Protein AF-A0A971UE82-F1 (afdb_monomer_lite)

Radius of gyration: 25.62 Å; chains: 1; bounding box: 58×54×60 Å

Sequence (139 aa):
MVPEATVKQVVELLQVGMSQREISALVGVSRSTVQSIACGRHRHVQRPRATPTQALRCRDRPVGRCGNCGHMVRLPCLICHLRRLLKDDLRQKRQRLQSAATDPLQIELRGHDRERYERIHARKVHATMHRCHRRGGDE

pLDDT: mean 78.35, std 16.1, range [38.22, 95.81]

Foldseek 3Di:
DDDLVLLVVLVVCVVVVDDLVVSCVVSVHDSVVSVCSVVLNDPSSDDPPPPVVPVVVQPPADFDQAPPPRDGGRPPPPVVVVVVVVVVVVVVVVVVVVVCVVPVVPDPDDDPRVVVVVVVVVVVVVVVVVVVVVPPPDD

Structure (mmCIF, N/CA/C/O backbone):
data_AF-A0A971UE82-F1
#
_entry.id   AF-A0A971UE82-F1
#
loop_
_atom_site.group_PDB
_atom_site.id
_atom_site.type_symbol
_atom_site.label_atom_id
_atom_site.label_alt_id
_atom_site.label_comp_id
_atom_site.label_asym_id
_atom_site.label_entity_id
_atom_site.label_seq_id
_atom_site.pdbx_PDB_ins_code
_atom_site.Cartn_x
_atom_site.Cartn_y
_atom_site.Cartn_z
_atom_site.occupancy
_atom_site.B_iso_or_equiv
_atom_site.auth_seq_id
_atom_site.auth_comp_id
_atom_site.auth_asym_id
_atom_site.auth_atom_id
_atom_site.pdbx_PDB_model_num
ATOM 1 N N . MET A 1 1 ? -0.416 23.121 -10.023 1.00 68.69 1 MET A N 1
ATOM 2 C CA . MET A 1 1 ? 0.863 22.429 -10.300 1.00 68.69 1 MET A CA 1
ATOM 3 C C . MET A 1 1 ? 1.814 22.753 -9.153 1.00 68.69 1 MET A C 1
ATOM 5 O O . MET A 1 1 ? 2.038 23.931 -8.935 1.00 68.69 1 MET A O 1
ATOM 9 N N . VAL A 1 2 ? 2.277 21.771 -8.366 1.00 82.88 2 VAL A N 1
ATOM 10 C CA . VAL A 1 2 ? 3.067 22.044 -7.143 1.00 82.88 2 VAL A CA 1
ATOM 11 C C . VAL A 1 2 ? 4.542 22.299 -7.495 1.00 82.88 2 VAL A C 1
ATOM 13 O O . VAL A 1 2 ? 5.105 21.487 -8.239 1.00 82.88 2 VAL A O 1
ATOM 16 N N 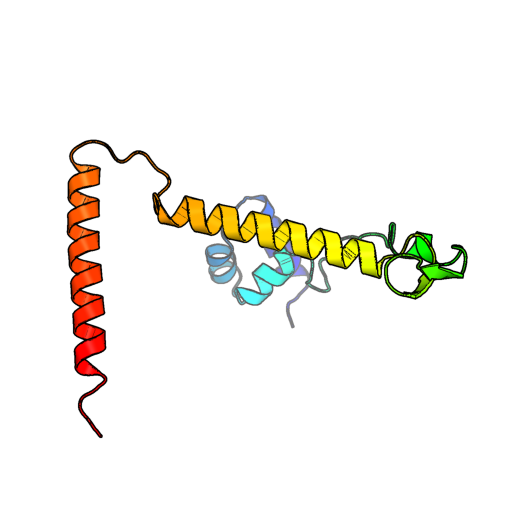. PRO A 1 3 ? 5.159 23.395 -7.007 1.00 89.62 3 PRO A N 1
ATOM 17 C CA . PRO A 1 3 ? 6.569 23.706 -7.243 1.00 89.62 3 PRO A CA 1
ATOM 18 C C . PRO A 1 3 ? 7.516 22.665 -6.642 1.00 89.62 3 PRO A C 1
ATOM 20 O O . PRO A 1 3 ? 7.222 22.053 -5.617 1.00 89.62 3 PRO A O 1
ATOM 23 N N . GLU A 1 4 ? 8.692 22.497 -7.243 1.00 88.25 4 GLU A N 1
ATOM 24 C CA . GLU A 1 4 ? 9.696 21.543 -6.757 1.00 88.25 4 GLU A CA 1
ATOM 25 C C . GLU A 1 4 ? 10.219 21.891 -5.355 1.00 88.25 4 GLU A C 1
ATOM 27 O O . GLU A 1 4 ? 10.410 20.996 -4.535 1.00 88.25 4 GLU A O 1
ATOM 32 N N . ALA A 1 5 ? 10.371 23.183 -5.045 1.00 90.06 5 ALA A N 1
ATOM 33 C CA . ALA A 1 5 ? 10.757 23.649 -3.713 1.00 90.06 5 ALA A CA 1
ATOM 34 C C . ALA A 1 5 ? 9.768 23.173 -2.633 1.00 90.06 5 ALA A C 1
ATOM 36 O O . ALA A 1 5 ? 10.168 22.629 -1.607 1.00 90.06 5 ALA A O 1
ATOM 37 N N . THR A 1 6 ? 8.467 23.271 -2.916 1.00 91.12 6 THR A N 1
ATOM 38 C CA . THR A 1 6 ? 7.399 22.794 -2.029 1.00 91.12 6 THR A CA 1
ATOM 39 C C . THR A 1 6 ? 7.450 21.277 -1.845 1.00 91.12 6 THR A C 1
ATOM 41 O O . THR A 1 6 ? 7.187 20.768 -0.761 1.00 91.12 6 THR A O 1
ATOM 44 N N . VAL A 1 7 ? 7.817 20.527 -2.888 1.00 92.06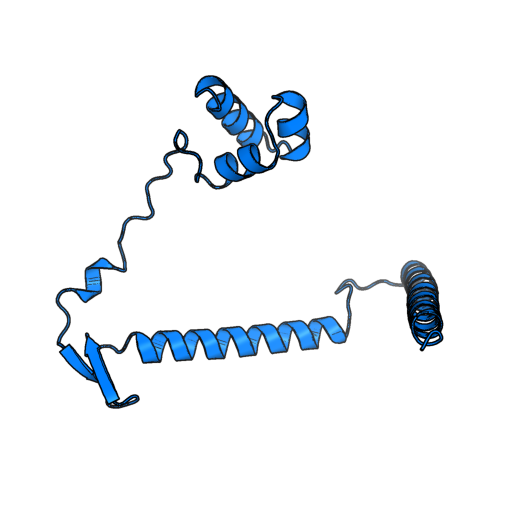 7 VAL A N 1
ATOM 45 C CA . VAL A 1 7 ? 7.984 19.069 -2.791 1.00 92.06 7 VAL A CA 1
ATOM 46 C C . VAL A 1 7 ? 9.144 18.709 -1.865 1.00 92.06 7 VAL A C 1
ATOM 48 O O . VAL A 1 7 ? 8.978 17.818 -1.035 1.00 92.06 7 VAL A O 1
ATOM 51 N N . LYS A 1 8 ? 10.289 19.396 -1.977 1.00 92.69 8 LYS A N 1
ATOM 52 C CA . LYS A 1 8 ? 11.451 19.178 -1.097 1.00 92.69 8 LYS A CA 1
ATOM 53 C C . LYS A 1 8 ? 11.095 19.439 0.365 1.00 92.69 8 LYS A C 1
ATOM 55 O O . LYS A 1 8 ? 11.307 18.565 1.197 1.00 92.69 8 LYS A O 1
ATOM 60 N N . GLN A 1 9 ? 10.422 20.556 0.632 1.00 94.44 9 GLN A N 1
ATOM 61 C CA . GLN A 1 9 ? 9.941 20.901 1.969 1.00 94.44 9 GLN A CA 1
ATOM 62 C C . GLN A 1 9 ? 9.009 19.821 2.550 1.00 94.44 9 GLN A C 1
ATOM 64 O O . GLN A 1 9 ? 9.147 19.427 3.703 1.00 94.44 9 GLN A O 1
ATOM 69 N N . VAL A 1 10 ? 8.080 19.281 1.750 1.00 93.06 10 VAL A N 1
ATOM 70 C CA . VAL A 1 10 ? 7.212 18.171 2.190 1.00 93.06 10 VAL A CA 1
ATOM 71 C C . VAL A 1 10 ? 8.023 16.909 2.503 1.00 93.06 10 VAL A C 1
ATOM 73 O O . VAL A 1 10 ? 7.708 16.215 3.466 1.00 93.06 10 VAL A O 1
ATOM 76 N N . VAL A 1 11 ? 9.053 16.590 1.713 1.00 92.94 11 VAL A N 1
ATOM 77 C CA . VAL A 1 11 ? 9.914 15.419 1.952 1.00 92.94 11 VAL A CA 1
ATOM 78 C C . VAL A 1 11 ? 10.700 15.562 3.256 1.00 92.94 11 VAL A C 1
ATOM 80 O O . VAL A 1 11 ? 10.736 14.609 4.031 1.00 92.94 11 VAL A O 1
ATOM 83 N N . GLU A 1 12 ? 11.270 16.735 3.529 1.00 94.44 12 GLU A N 1
ATOM 84 C CA . GLU A 1 12 ? 11.979 17.026 4.784 1.00 94.44 12 GLU A CA 1
ATOM 85 C C . GLU A 1 12 ? 11.050 16.865 5.996 1.00 94.44 12 GLU A C 1
ATOM 87 O O . GLU A 1 12 ? 11.375 16.157 6.947 1.00 94.44 12 GLU A O 1
ATOM 92 N N . LEU A 1 13 ? 9.836 17.419 5.927 1.00 93.88 13 LEU A N 1
ATOM 93 C CA . LEU A 1 13 ? 8.850 17.297 7.007 1.00 93.88 13 LEU A CA 1
ATOM 94 C C . LEU A 1 13 ? 8.386 15.848 7.234 1.00 93.88 13 LEU A C 1
ATOM 96 O O . LEU A 1 13 ? 8.140 15.446 8.373 1.00 93.88 13 LEU A O 1
ATOM 100 N N . LEU A 1 14 ? 8.292 15.045 6.169 1.00 92.62 14 LEU A N 1
ATOM 101 C CA . LEU A 1 14 ? 8.004 13.612 6.281 1.00 92.62 14 LEU A CA 1
ATOM 102 C C . LEU A 1 14 ? 9.148 12.844 6.959 1.00 92.62 14 LEU A C 1
ATOM 104 O O . LEU A 1 14 ? 8.875 11.906 7.703 1.00 92.62 14 LEU A O 1
ATOM 108 N N . GLN A 1 15 ? 10.409 13.226 6.727 1.00 91.56 15 GLN A N 1
ATOM 109 C CA . GLN A 1 15 ? 11.573 12.598 7.373 1.00 91.56 15 GLN A CA 1
ATOM 110 C C . GLN A 1 15 ? 11.641 12.897 8.873 1.00 91.56 15 GLN A C 1
ATOM 112 O O . GLN A 1 15 ? 12.034 12.029 9.647 1.00 91.56 15 GLN A O 1
ATOM 117 N N . VAL A 1 16 ? 11.194 14.085 9.287 1.00 92.88 16 VAL A N 1
ATOM 118 C CA . VAL A 1 16 ? 11.063 14.475 10.703 1.00 92.88 16 VAL A CA 1
ATOM 119 C C . VAL A 1 16 ? 9.889 13.752 11.395 1.00 92.88 16 VAL A C 1
ATOM 121 O O . VAL A 1 16 ? 9.752 13.806 12.613 1.00 92.88 16 VAL A O 1
ATOM 124 N N . GLY A 1 17 ? 9.056 13.020 10.643 1.00 93.06 17 GLY A N 1
ATOM 125 C CA . GLY A 1 17 ? 7.965 12.205 11.185 1.00 93.06 17 GLY A CA 1
ATOM 126 C C . GLY A 1 17 ? 6.652 12.961 11.399 1.00 93.06 17 GLY A C 1
ATOM 127 O O . GLY A 1 17 ? 5.759 12.456 12.078 1.00 93.06 17 GLY A O 1
ATOM 128 N N . MET A 1 18 ? 6.507 14.154 10.816 1.00 94.00 18 MET A N 1
ATOM 129 C CA . MET A 1 18 ? 5.279 14.941 10.921 1.00 94.00 18 MET A CA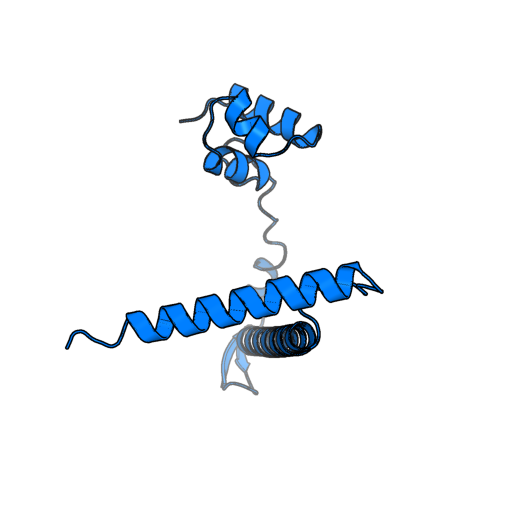 1
ATOM 130 C C . MET A 1 18 ? 4.113 14.253 10.193 1.00 94.00 18 MET A C 1
ATOM 132 O O . MET A 1 18 ? 4.283 13.620 9.143 1.00 94.00 18 MET A O 1
ATOM 136 N N . SER A 1 19 ? 2.895 14.378 10.726 1.00 94.06 19 SER A N 1
ATOM 137 C CA . SER A 1 19 ? 1.731 13.762 10.097 1.00 94.06 19 SER A CA 1
ATOM 138 C C . SER A 1 19 ? 1.352 14.486 8.802 1.00 94.06 19 SER A C 1
ATOM 140 O O . SER A 1 19 ? 1.472 15.701 8.659 1.00 94.06 19 SER A O 1
ATOM 142 N N . GLN A 1 20 ? 0.780 13.755 7.846 1.00 92.88 20 GLN A N 1
ATOM 143 C CA . GLN A 1 20 ? 0.360 14.342 6.566 1.00 92.88 20 GLN A CA 1
ATOM 144 C C . GLN A 1 20 ? -0.694 15.450 6.715 1.00 92.88 20 GLN A C 1
ATOM 146 O O . GLN A 1 20 ? -0.824 16.304 5.836 1.00 92.88 20 GLN A O 1
ATOM 151 N N . ARG A 1 21 ? -1.477 15.426 7.805 1.00 93.81 21 ARG A N 1
ATOM 152 C CA . ARG A 1 21 ? -2.476 16.463 8.099 1.00 93.81 21 ARG A CA 1
ATOM 153 C C . ARG A 1 21 ? -1.804 17.766 8.511 1.00 93.81 21 ARG A C 1
ATOM 155 O O . ARG A 1 21 ? -2.201 18.809 8.004 1.00 93.81 21 ARG A O 1
ATOM 162 N N . GLU A 1 22 ? -0.798 17.683 9.373 1.00 93.62 22 GLU A N 1
ATOM 163 C CA . GLU A 1 22 ? -0.002 18.832 9.811 1.00 93.62 22 GLU A CA 1
ATOM 164 C C . GLU A 1 22 ? 0.783 19.415 8.638 1.00 93.62 22 GLU A C 1
ATOM 166 O O . GLU A 1 22 ? 0.699 20.611 8.388 1.0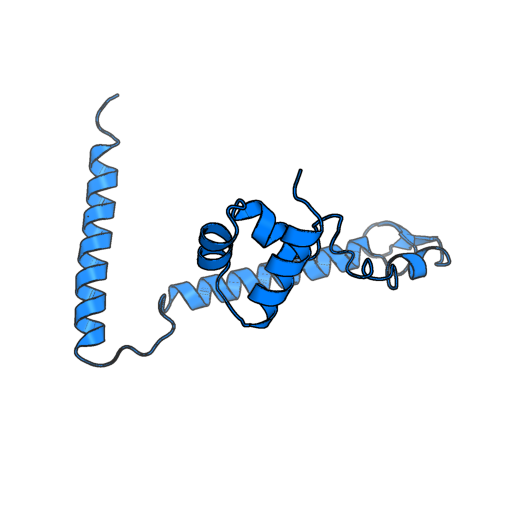0 93.62 22 GLU A O 1
ATOM 171 N N . ILE A 1 23 ? 1.424 18.565 7.830 1.00 95.06 23 ILE A N 1
ATOM 172 C CA . ILE A 1 23 ? 2.168 18.999 6.639 1.00 95.06 23 ILE A CA 1
ATOM 173 C C . ILE A 1 23 ? 1.254 19.722 5.641 1.00 95.06 23 ILE A C 1
ATOM 175 O O . ILE A 1 23 ? 1.622 20.754 5.086 1.00 95.06 23 ILE A O 1
ATOM 179 N N . SER A 1 24 ? 0.045 19.201 5.416 1.00 95.81 24 SER A N 1
ATOM 180 C CA . SER A 1 24 ? -0.939 19.828 4.527 1.00 95.81 24 SER A CA 1
ATOM 181 C C . SER A 1 24 ? -1.359 21.217 5.018 1.00 95.81 24 SER A C 1
ATOM 183 O O . SER A 1 24 ? -1.450 22.135 4.206 1.00 95.81 24 SER A O 1
ATOM 185 N N . ALA A 1 25 ? -1.578 21.376 6.328 1.00 95.56 25 ALA A N 1
ATOM 186 C CA . ALA A 1 25 ? -1.935 22.659 6.930 1.00 95.56 25 ALA A CA 1
ATOM 187 C C . ALA A 1 25 ? -0.764 23.655 6.915 1.00 95.56 25 ALA A C 1
ATOM 189 O O . ALA A 1 25 ? -0.970 24.829 6.630 1.00 95.56 25 ALA A O 1
ATOM 190 N N . LEU A 1 26 ? 0.455 23.176 7.171 1.00 94.00 26 LEU A N 1
ATOM 191 C CA . LEU A 1 26 ? 1.662 23.996 7.259 1.00 94.00 26 LEU A CA 1
ATOM 192 C C . LEU A 1 26 ? 2.134 24.501 5.888 1.00 94.00 26 LEU A C 1
ATOM 194 O O . LEU A 1 26 ? 2.500 25.661 5.743 1.00 94.00 26 LEU A O 1
ATOM 198 N N . VAL A 1 27 ? 2.134 23.626 4.880 1.00 93.06 27 VAL A N 1
ATOM 199 C CA . VAL A 1 27 ? 2.687 23.913 3.543 1.00 93.06 27 VAL A CA 1
ATOM 200 C C . VAL A 1 27 ? 1.612 24.440 2.576 1.00 93.06 27 VAL A C 1
ATOM 202 O O . VAL A 1 27 ? 1.926 24.929 1.494 1.00 93.06 27 VAL A O 1
ATOM 205 N N . GLY A 1 28 ? 0.328 24.347 2.938 1.00 93.06 28 GLY A N 1
ATOM 206 C CA . GLY A 1 28 ? -0.780 24.832 2.104 1.00 93.06 28 GLY A CA 1
ATOM 207 C C . GLY A 1 28 ? -1.059 23.966 0.870 1.00 93.06 28 GLY A C 1
ATOM 208 O O . GLY A 1 28 ? -1.634 24.431 -0.112 1.00 93.06 28 GLY A O 1
ATOM 209 N N . VAL A 1 29 ? -0.655 22.693 0.895 1.00 93.69 29 VAL A N 1
ATOM 210 C CA . VAL A 1 29 ? -0.909 21.723 -0.184 1.00 93.69 29 VAL A CA 1
ATOM 211 C C . VAL A 1 29 ? -1.993 20.730 0.216 1.00 93.69 29 VAL A C 1
ATOM 213 O O . VAL A 1 29 ? -2.150 20.388 1.388 1.00 93.69 29 VAL A O 1
ATOM 216 N N . SER A 1 30 ? -2.742 20.214 -0.762 1.00 94.69 30 SER A N 1
ATOM 217 C CA . SER A 1 30 ? -3.784 19.223 -0.483 1.00 94.69 30 SER A CA 1
ATOM 218 C C . SER A 1 30 ? -3.196 17.945 0.126 1.00 94.69 30 SER A C 1
ATOM 220 O O . SER A 1 30 ? -2.122 17.478 -0.266 1.00 94.69 30 SER A O 1
ATOM 222 N N . ARG A 1 31 ? -3.948 17.302 1.028 1.00 92.06 31 ARG A N 1
ATOM 223 C CA . ARG A 1 31 ? -3.564 16.002 1.614 1.00 92.06 31 ARG A CA 1
ATOM 224 C C . ARG A 1 31 ? -3.298 14.930 0.553 1.00 92.06 31 ARG A C 1
ATOM 226 O O . ARG A 1 31 ? -2.412 14.102 0.729 1.00 92.06 31 ARG A O 1
ATOM 233 N N . SER A 1 32 ? -4.027 14.960 -0.566 1.00 92.88 32 SER A N 1
ATOM 234 C CA . SER A 1 32 ? -3.799 14.051 -1.696 1.00 92.88 32 SER A CA 1
ATOM 235 C C . SER A 1 32 ? -2.430 14.261 -2.352 1.00 92.88 32 SER A C 1
ATOM 237 O O . SER A 1 32 ? -1.780 13.287 -2.733 1.00 92.88 32 SER A O 1
ATOM 239 N N . THR A 1 33 ? -1.953 15.506 -2.426 1.00 92.31 33 THR A N 1
ATOM 240 C CA . THR A 1 33 ? -0.614 15.830 -2.934 1.00 92.31 33 THR A CA 1
ATOM 241 C C . THR A 1 33 ? 0.461 15.335 -1.971 1.00 92.31 33 THR A C 1
ATOM 243 O O . THR A 1 33 ? 1.388 14.653 -2.404 1.00 92.31 33 THR A O 1
ATOM 246 N N . VAL A 1 34 ? 0.302 15.588 -0.666 1.00 93.62 34 VAL A N 1
ATOM 247 C CA . VAL A 1 34 ? 1.218 15.078 0.371 1.00 93.62 34 VAL A CA 1
ATOM 248 C C . VAL A 1 34 ? 1.302 13.552 0.311 1.00 93.62 34 VAL A C 1
ATOM 250 O O . VAL A 1 34 ? 2.397 13.000 0.274 1.00 93.62 34 VAL A O 1
ATOM 253 N N . GLN A 1 35 ? 0.166 12.862 0.185 1.00 92.62 35 GLN A N 1
ATOM 254 C CA . GLN A 1 35 ? 0.127 11.407 0.018 1.00 92.62 35 GLN A CA 1
ATOM 255 C C . GLN A 1 35 ? 0.827 10.949 -1.272 1.00 92.62 35 GLN A C 1
ATOM 257 O O . GLN A 1 35 ? 1.534 9.941 -1.277 1.00 92.62 35 GLN A O 1
ATOM 262 N N . SER A 1 36 ? 0.662 11.670 -2.384 1.00 88.44 36 SER A N 1
ATOM 263 C CA . SER A 1 36 ? 1.366 11.359 -3.635 1.00 88.44 36 SER A CA 1
ATOM 264 C C . SER A 1 36 ? 2.884 11.510 -3.495 1.00 88.44 36 SER A C 1
ATOM 266 O O . SER A 1 36 ? 3.626 10.706 -4.061 1.00 88.44 36 SER A O 1
ATOM 268 N N . ILE A 1 37 ? 3.344 12.518 -2.750 1.00 90.56 37 ILE A N 1
ATOM 269 C CA . ILE A 1 37 ? 4.759 12.763 -2.440 1.00 90.56 37 ILE A CA 1
ATOM 270 C C . ILE A 1 37 ? 5.295 11.662 -1.517 1.00 90.56 37 ILE A C 1
ATOM 272 O O . ILE A 1 37 ? 6.282 11.017 -1.863 1.00 90.56 37 ILE A O 1
ATOM 276 N N . ALA A 1 38 ? 4.589 11.354 -0.426 1.00 89.88 38 ALA A N 1
ATOM 277 C CA . ALA A 1 38 ? 4.956 10.305 0.527 1.00 89.88 38 ALA A CA 1
ATOM 278 C C . ALA A 1 38 ? 5.058 8.915 -0.127 1.00 89.88 38 ALA A C 1
ATOM 280 O O . ALA A 1 38 ? 5.965 8.139 0.166 1.00 89.88 38 ALA A O 1
ATOM 281 N N . CYS A 1 39 ? 4.161 8.600 -1.067 1.00 84.19 39 CYS A N 1
ATOM 282 C CA . CYS A 1 39 ? 4.213 7.350 -1.827 1.00 84.19 39 CYS A CA 1
ATOM 283 C C . CYS A 1 39 ? 5.286 7.328 -2.934 1.00 84.19 39 CYS A C 1
ATOM 285 O O . CYS A 1 39 ? 5.420 6.303 -3.604 1.00 84.19 39 CYS A O 1
ATOM 287 N N . GLY A 1 40 ? 5.996 8.432 -3.194 1.00 84.94 40 GLY A N 1
ATOM 288 C CA . GLY A 1 40 ? 6.932 8.546 -4.319 1.00 84.94 40 GLY A CA 1
ATOM 289 C C . GLY A 1 40 ? 6.255 8.465 -5.693 1.00 84.94 40 GLY A C 1
ATOM 290 O O . GLY A 1 40 ? 6.862 8.016 -6.659 1.00 84.94 40 GLY A O 1
ATOM 291 N N . ARG A 1 41 ? 4.971 8.838 -5.771 1.00 81.19 41 ARG A N 1
ATOM 292 C CA . ARG A 1 41 ? 4.182 8.892 -7.016 1.00 81.19 41 ARG A CA 1
ATOM 293 C C . ARG A 1 41 ? 4.180 10.284 -7.647 1.00 81.19 41 ARG A C 1
ATOM 295 O O . ARG A 1 41 ? 3.733 10.446 -8.777 1.00 81.19 41 ARG A O 1
ATOM 302 N N . HIS A 1 42 ? 4.636 11.301 -6.914 1.00 83.50 42 HIS A N 1
ATOM 303 C CA . HIS A 1 42 ? 4.721 12.664 -7.422 1.00 83.50 42 HIS A CA 1
ATOM 304 C C . HIS A 1 42 ? 5.879 12.797 -8.419 1.00 83.50 42 HIS A C 1
ATOM 306 O O . HIS A 1 42 ? 6.977 12.328 -8.150 1.00 83.50 42 HIS A O 1
ATOM 312 N N . ARG A 1 43 ? 5.662 13.487 -9.544 1.00 80.06 43 ARG A N 1
ATOM 313 C CA . ARG A 1 43 ? 6.621 13.580 -10.667 1.00 80.06 43 ARG A CA 1
ATOM 314 C C . ARG A 1 43 ? 8.033 14.073 -10.298 1.00 80.06 43 ARG A C 1
ATOM 316 O O . ARG A 1 43 ? 8.989 13.707 -10.967 1.00 80.06 43 ARG A O 1
ATOM 323 N N . HIS A 1 44 ? 8.150 14.897 -9.253 1.00 78.75 44 HIS A N 1
ATOM 324 C CA . HIS A 1 44 ? 9.431 15.424 -8.753 1.00 78.75 44 HIS A CA 1
ATOM 325 C C . HIS A 1 44 ? 10.094 14.504 -7.714 1.00 78.75 44 HIS A C 1
ATOM 327 O O . HIS A 1 44 ? 11.254 14.689 -7.376 1.00 78.75 44 HIS A O 1
ATOM 333 N N . VAL A 1 45 ? 9.368 13.505 -7.208 1.00 73.38 45 VAL A N 1
ATOM 334 C CA . VAL A 1 45 ? 9.872 12.478 -6.294 1.00 73.38 45 VAL A CA 1
ATOM 335 C C . VAL A 1 45 ? 10.032 11.211 -7.115 1.00 73.38 45 VAL A C 1
ATOM 337 O O . VAL A 1 45 ? 9.237 10.278 -7.016 1.00 73.38 45 VAL A O 1
ATOM 340 N N . GLN A 1 46 ? 11.020 11.193 -8.006 1.00 58.34 46 GLN A N 1
ATOM 341 C CA . GLN A 1 46 ? 11.359 9.955 -8.693 1.00 58.34 46 GLN A CA 1
ATOM 342 C C . GLN A 1 46 ? 11.985 9.003 -7.670 1.00 58.34 46 GLN A C 1
ATOM 344 O O . GLN A 1 46 ? 13.193 9.006 -7.455 1.00 58.34 46 GLN A O 1
ATOM 349 N N . ARG A 1 47 ? 11.169 8.157 -7.026 1.00 54.12 47 ARG A N 1
ATOM 350 C CA . ARG A 1 47 ? 11.702 6.877 -6.550 1.00 54.12 47 ARG A CA 1
ATOM 351 C C . ARG A 1 47 ? 12.235 6.147 -7.784 1.00 54.12 47 ARG A C 1
ATOM 353 O O . ARG A 1 47 ? 11.567 6.216 -8.822 1.00 54.12 47 ARG A O 1
ATOM 360 N N . PRO A 1 48 ? 13.375 5.433 -7.700 1.00 50.00 48 PRO A N 1
ATOM 361 C CA . PRO A 1 48 ? 13.736 4.480 -8.736 1.00 50.00 48 PRO A CA 1
ATOM 362 C C . PRO A 1 48 ? 12.480 3.659 -9.001 1.00 50.00 48 PRO A C 1
ATOM 364 O O . PRO A 1 48 ? 11.955 3.034 -8.072 1.00 50.00 48 PRO A O 1
ATOM 367 N N . ARG A 1 49 ? 11.923 3.743 -10.221 1.00 51.28 49 ARG A N 1
ATOM 368 C CA . ARG A 1 49 ? 10.882 2.800 -10.638 1.00 51.28 49 ARG A CA 1
ATOM 369 C C . ARG A 1 49 ? 11.437 1.453 -10.233 1.00 51.28 49 ARG A C 1
ATOM 371 O O . ARG A 1 49 ? 12.567 1.165 -10.630 1.00 51.28 49 ARG A O 1
ATOM 378 N N . ALA A 1 50 ? 10.699 0.715 -9.396 1.00 48.91 50 ALA A N 1
ATOM 379 C CA . ALA A 1 50 ? 11.068 -0.643 -9.035 1.00 48.91 50 ALA A CA 1
ATOM 380 C C . ALA A 1 50 ? 11.583 -1.277 -10.320 1.00 48.91 50 ALA A C 1
ATOM 382 O O . ALA A 1 50 ? 10.866 -1.280 -11.330 1.00 48.91 50 ALA A O 1
ATOM 383 N N . THR A 1 51 ? 12.875 -1.614 -10.335 1.00 45.94 51 THR A N 1
ATOM 384 C CA . THR A 1 51 ? 13.496 -2.145 -11.540 1.00 45.94 51 THR A CA 1
ATOM 385 C C . THR A 1 51 ? 12.591 -3.281 -12.008 1.00 45.94 51 THR A C 1
ATOM 387 O O . THR A 1 51 ? 12.014 -3.980 -11.169 1.00 45.94 51 THR A O 1
ATOM 390 N N . PRO A 1 52 ? 12.378 -3.478 -13.315 1.00 49.25 52 PRO A N 1
ATOM 391 C CA . PRO A 1 52 ? 11.599 -4.608 -13.807 1.00 49.25 52 PRO A CA 1
ATOM 392 C C . PRO A 1 52 ? 12.372 -5.925 -13.590 1.00 49.25 52 PRO A C 1
ATOM 394 O O . PRO A 1 52 ? 12.528 -6.733 -14.497 1.00 49.25 52 PRO A O 1
ATOM 397 N N . THR A 1 53 ? 12.877 -6.173 -12.382 1.00 48.72 53 THR A N 1
ATOM 398 C CA . THR A 1 53 ? 13.732 -7.294 -11.996 1.00 48.72 53 THR A CA 1
ATOM 399 C C . THR A 1 53 ? 12.965 -8.602 -11.807 1.00 48.72 53 THR A C 1
ATOM 401 O O . THR A 1 53 ? 13.574 -9.631 -11.523 1.00 48.72 53 THR A O 1
ATOM 404 N N . GLN A 1 54 ? 11.661 -8.633 -12.105 1.00 47.25 54 GLN A N 1
ATOM 405 C CA . GLN A 1 54 ? 10.915 -9.890 -12.256 1.00 47.25 54 GLN A CA 1
ATOM 406 C C . GLN A 1 54 ? 10.095 -10.009 -13.546 1.00 47.25 54 GLN A C 1
ATOM 408 O O . GLN A 1 54 ? 9.940 -11.120 -14.054 1.00 47.25 54 GLN A O 1
ATOM 413 N N . ALA A 1 55 ? 9.638 -8.900 -14.138 1.00 47.84 55 ALA A N 1
ATOM 414 C CA . ALA A 1 55 ? 8.840 -8.943 -15.367 1.00 47.84 55 ALA A CA 1
ATOM 415 C C . ALA A 1 55 ? 9.662 -9.336 -16.615 1.00 47.84 55 ALA A C 1
ATOM 417 O O . ALA A 1 55 ? 9.134 -9.977 -17.524 1.00 47.84 55 ALA A O 1
ATOM 418 N N . LEU A 1 56 ? 10.965 -9.024 -16.650 1.00 46.72 56 LEU A N 1
ATOM 419 C CA . LEU A 1 56 ? 11.840 -9.346 -17.788 1.00 46.72 56 LEU A CA 1
ATOM 420 C C . LEU A 1 56 ? 12.296 -10.811 -17.848 1.00 46.72 56 LEU A C 1
ATOM 422 O O . LEU A 1 56 ? 12.636 -11.283 -18.926 1.00 46.72 56 LEU A O 1
ATOM 426 N N . ARG A 1 57 ? 12.215 -11.585 -16.755 1.00 53.44 57 ARG A N 1
ATOM 427 C CA . ARG A 1 57 ? 12.663 -12.997 -16.748 1.00 53.44 57 ARG A CA 1
ATOM 428 C C . ARG A 1 57 ? 11.718 -13.967 -17.467 1.00 53.44 57 ARG A C 1
ATOM 430 O O . ARG A 1 57 ? 11.931 -15.177 -17.423 1.00 53.44 57 ARG A O 1
ATOM 437 N N . CYS A 1 58 ? 10.654 -13.457 -18.085 1.00 53.12 58 CYS A N 1
ATOM 438 C CA . CYS A 1 58 ? 9.686 -14.260 -18.821 1.00 53.12 58 CYS A CA 1
ATOM 439 C C . CYS A 1 58 ? 9.768 -14.077 -20.336 1.00 53.12 58 CYS A C 1
ATOM 441 O O . CYS A 1 58 ? 8.940 -14.671 -21.012 1.00 53.12 58 CYS A O 1
ATOM 443 N N . ARG A 1 59 ? 10.673 -13.265 -20.902 1.00 62.06 59 ARG A N 1
ATOM 444 C CA . ARG A 1 59 ? 10.779 -13.156 -22.372 1.00 62.06 59 ARG A CA 1
ATOM 445 C C . ARG A 1 59 ? 11.379 -14.409 -23.014 1.00 62.06 59 ARG A C 1
ATOM 447 O O . ARG A 1 59 ? 10.801 -14.882 -23.986 1.00 62.06 59 ARG A O 1
ATOM 454 N N . ASP A 1 60 ? 12.369 -15.021 -22.370 1.00 67.19 60 ASP A N 1
ATOM 455 C CA . ASP A 1 60 ? 13.147 -16.138 -22.940 1.00 67.19 60 ASP A CA 1
ATOM 456 C C . ASP A 1 60 ? 12.682 -17.527 -22.471 1.00 67.19 60 ASP A C 1
ATOM 458 O O . ASP A 1 60 ? 13.417 -18.508 -22.528 1.00 67.19 60 ASP A O 1
ATOM 462 N N . ARG A 1 61 ? 11.458 -17.626 -21.944 1.00 73.19 61 ARG A N 1
ATOM 463 C CA . ARG A 1 61 ? 10.924 -18.889 -21.416 1.00 73.19 61 ARG A CA 1
ATOM 464 C C . ARG A 1 61 ? 10.209 -19.694 -22.503 1.00 73.19 61 ARG A C 1
ATOM 466 O O . ARG A 1 61 ? 9.506 -19.089 -23.318 1.00 73.19 61 ARG A O 1
ATOM 473 N N . PRO A 1 62 ? 10.295 -21.038 -22.467 1.00 79.31 62 PRO A N 1
ATOM 474 C CA . PRO A 1 62 ? 9.628 -21.889 -23.442 1.00 79.31 62 PRO A CA 1
ATOM 475 C C . PRO A 1 62 ? 8.115 -21.667 -23.395 1.00 79.31 62 PRO A C 1
ATOM 477 O O . PRO A 1 62 ? 7.495 -21.678 -22.324 1.00 79.31 62 PRO A O 1
ATOM 480 N N . VAL A 1 63 ? 7.529 -21.440 -24.570 1.00 88.81 63 VAL A N 1
ATOM 481 C CA . VAL A 1 63 ? 6.078 -21.378 -24.754 1.00 88.81 63 VAL A CA 1
ATOM 482 C C . VAL A 1 63 ? 5.568 -22.807 -24.876 1.00 88.81 63 VAL A C 1
ATOM 484 O O . VAL A 1 63 ? 6.047 -23.575 -25.702 1.00 88.81 63 VAL A O 1
ATOM 487 N N . GLY A 1 64 ? 4.591 -23.167 -24.052 1.00 91.00 64 GLY A N 1
ATOM 488 C CA . GLY A 1 64 ? 3.973 -24.485 -24.081 1.00 91.00 64 GLY A CA 1
ATOM 489 C C . GLY A 1 64 ? 2.546 -24.442 -23.555 1.00 91.00 64 GLY A C 1
ATOM 490 O O . GLY A 1 64 ? 2.118 -23.476 -22.916 1.00 91.00 64 GLY A O 1
ATOM 491 N N . ARG A 1 65 ? 1.783 -25.503 -23.819 1.00 94.81 65 ARG A N 1
ATOM 492 C CA . ARG A 1 65 ? 0.482 -25.693 -23.171 1.00 94.81 65 ARG A CA 1
ATOM 493 C C . ARG A 1 65 ? 0.705 -26.116 -21.723 1.00 94.81 65 ARG A C 1
ATOM 495 O O . ARG A 1 65 ? 1.457 -27.043 -21.440 1.00 94.81 65 ARG A O 1
ATOM 502 N N . CYS A 1 66 ? 0.056 -25.435 -20.788 1.00 92.94 66 CYS A N 1
ATOM 503 C CA . CYS A 1 66 ? 0.123 -25.805 -19.382 1.00 92.94 66 CYS A CA 1
ATOM 504 C C . CYS A 1 66 ? -0.684 -27.086 -19.123 1.00 92.94 66 CYS A C 1
ATOM 506 O O . CYS A 1 66 ? -1.897 -27.078 -19.313 1.00 92.94 66 CYS A O 1
ATOM 508 N N . GLY A 1 67 ? -0.054 -28.133 -18.582 1.00 92.25 67 GLY A N 1
ATOM 509 C CA . GLY A 1 67 ? -0.742 -29.386 -18.232 1.00 92.25 67 GLY A CA 1
ATOM 510 C C . GLY A 1 67 ? -1.825 -29.266 -17.148 1.00 92.25 67 GLY A C 1
ATOM 511 O O . GLY A 1 67 ? -2.646 -30.158 -17.013 1.00 92.25 67 GLY A O 1
ATOM 512 N N . ASN A 1 68 ? -1.864 -28.163 -16.389 1.00 91.88 68 ASN A N 1
ATOM 513 C CA . ASN A 1 68 ? -2.861 -27.947 -15.333 1.00 91.88 68 ASN A CA 1
ATOM 514 C C . ASN A 1 68 ? -4.084 -27.134 -15.798 1.00 91.88 68 ASN A C 1
ATOM 516 O O . ASN A 1 68 ? -5.194 -27.372 -15.342 1.00 91.88 68 ASN A O 1
ATOM 520 N N . CYS A 1 69 ? -3.899 -26.131 -16.665 1.00 93.12 69 CYS A N 1
ATOM 521 C CA . CYS A 1 69 ? -4.995 -25.239 -17.086 1.00 93.12 69 CYS A CA 1
ATOM 522 C C . CYS A 1 69 ? -5.252 -25.202 -18.596 1.00 93.12 69 CYS A C 1
ATOM 524 O O . CYS A 1 69 ? -6.157 -24.496 -19.026 1.00 93.12 69 CYS A O 1
ATOM 526 N N . GLY A 1 70 ? -4.442 -25.886 -19.406 1.00 92.75 70 GLY A N 1
ATOM 527 C CA . GLY A 1 70 ? -4.593 -25.972 -20.861 1.00 92.75 70 GLY A CA 1
ATOM 528 C C . GLY A 1 70 ? -4.183 -24.725 -21.655 1.00 92.75 70 GLY A C 1
ATOM 529 O O . GLY A 1 70 ? -4.033 -24.813 -22.874 1.00 92.75 70 GLY A O 1
ATOM 530 N N . HIS A 1 71 ? -3.961 -23.577 -21.004 1.00 92.50 71 HIS A N 1
ATOM 531 C CA . HIS A 1 71 ? -3.570 -22.341 -21.688 1.00 92.50 71 HIS A CA 1
ATOM 532 C C . HIS A 1 71 ? -2.170 -22.430 -22.310 1.00 92.50 71 HIS A C 1
ATOM 534 O O . HIS A 1 71 ? -1.256 -23.026 -21.733 1.00 92.50 71 HIS A O 1
ATOM 540 N N . MET A 1 72 ? -1.999 -21.774 -23.461 1.00 93.62 72 MET A N 1
ATOM 541 C CA . MET A 1 72 ? -0.698 -21.542 -24.085 1.00 93.62 72 MET A CA 1
ATOM 542 C C . MET A 1 72 ? 0.001 -20.394 -23.357 1.00 93.62 72 MET A C 1
ATOM 544 O O . MET A 1 72 ? -0.443 -19.249 -23.402 1.00 93.62 72 MET A O 1
ATOM 548 N N . VAL A 1 73 ? 1.061 -20.714 -22.624 1.00 90.19 73 VAL A N 1
ATOM 549 C CA . VAL A 1 73 ? 1.760 -19.777 -21.742 1.00 90.19 73 VAL A CA 1
ATOM 550 C C . VAL A 1 73 ? 3.257 -20.020 -21.811 1.00 90.19 73 VAL A C 1
ATOM 552 O O . VAL A 1 73 ? 3.716 -21.079 -22.231 1.00 90.19 73 VAL A O 1
ATOM 555 N N . ARG A 1 74 ? 4.038 -19.059 -21.329 1.00 89.38 74 ARG A N 1
ATOM 556 C CA . ARG A 1 74 ? 5.446 -19.310 -21.031 1.00 89.38 74 ARG A CA 1
ATOM 557 C C . ARG A 1 74 ? 5.561 -20.057 -19.711 1.00 89.38 74 ARG A C 1
ATOM 559 O O . ARG A 1 74 ? 4.988 -19.623 -18.712 1.00 89.38 74 ARG A O 1
ATOM 566 N N . LEU A 1 75 ? 6.256 -21.189 -19.721 1.00 83.31 75 LEU A N 1
ATOM 567 C CA . LEU A 1 75 ? 6.395 -22.049 -18.549 1.00 83.31 75 LEU A CA 1
ATOM 568 C C . LEU A 1 75 ? 7.479 -21.517 -17.603 1.00 83.31 75 LEU A C 1
ATOM 570 O O . LEU A 1 75 ? 8.519 -21.065 -18.080 1.00 83.31 75 LEU A O 1
ATOM 574 N N . PRO A 1 76 ? 7.281 -21.583 -16.272 1.00 86.38 76 PRO A N 1
ATOM 575 C CA . PRO A 1 76 ? 6.104 -22.084 -15.549 1.00 86.38 76 PRO A CA 1
ATOM 576 C C . PRO A 1 76 ? 4.861 -21.191 -15.690 1.00 86.38 76 PRO A C 1
ATOM 578 O O . PRO A 1 76 ? 4.961 -19.969 -15.764 1.00 86.38 76 PRO A O 1
ATOM 581 N N . CYS A 1 77 ? 3.675 -21.812 -15.688 1.00 89.44 77 CYS A N 1
ATOM 582 C CA . CYS A 1 77 ? 2.402 -21.129 -15.930 1.00 89.44 77 CYS A CA 1
ATOM 583 C C . CYS A 1 77 ? 2.089 -20.063 -14.866 1.00 89.44 77 CYS A C 1
ATOM 585 O O . CYS A 1 77 ? 1.594 -20.369 -13.776 1.00 89.44 77 CYS A O 1
ATOM 587 N N . LEU A 1 78 ? 2.307 -18.795 -15.224 1.00 87.81 78 LEU A N 1
ATOM 588 C CA . LEU A 1 78 ? 1.999 -17.649 -14.366 1.00 87.81 78 LEU A CA 1
ATOM 589 C C . LEU A 1 78 ? 0.507 -17.542 -14.038 1.00 87.81 78 LEU A C 1
ATOM 591 O O . LEU A 1 78 ? 0.162 -17.133 -12.936 1.00 87.81 78 LEU A O 1
ATOM 595 N N . ILE A 1 79 ? -0.380 -17.969 -14.940 1.00 90.44 79 ILE A N 1
ATOM 596 C CA . ILE A 1 79 ? -1.828 -17.973 -14.685 1.00 90.44 79 ILE A CA 1
ATOM 597 C C . ILE A 1 79 ? -2.153 -18.904 -13.511 1.00 90.44 79 ILE A C 1
ATOM 599 O O . ILE A 1 79 ? -2.840 -18.507 -12.572 1.00 90.44 79 ILE A O 1
ATOM 603 N N . CYS A 1 80 ? -1.635 -20.136 -13.529 1.00 90.94 80 CYS A N 1
ATOM 604 C CA . CYS A 1 80 ? -1.814 -21.084 -12.429 1.00 90.94 80 CYS A CA 1
ATOM 605 C C . CYS A 1 80 ? -1.185 -20.574 -11.132 1.00 90.94 80 CYS A C 1
ATOM 607 O O . CYS A 1 80 ? -1.776 -20.737 -10.067 1.00 90.94 80 CYS A O 1
ATOM 609 N N . HIS A 1 81 ? -0.009 -19.953 -11.226 1.00 89.25 81 HIS A N 1
ATOM 610 C CA . HIS A 1 81 ? 0.674 -19.381 -10.074 1.00 89.25 81 HIS A CA 1
ATOM 611 C C . HIS A 1 81 ? -0.155 -18.265 -9.421 1.00 89.25 81 HIS A C 1
ATOM 613 O O . HIS A 1 81 ? -0.445 -18.337 -8.230 1.00 89.25 81 HIS A O 1
ATOM 619 N N . LEU A 1 82 ? -0.634 -17.299 -10.208 1.00 90.19 82 LEU A N 1
ATOM 620 C CA . LEU A 1 82 ? -1.487 -16.213 -9.723 1.00 90.19 82 LEU A CA 1
ATOM 621 C C . LEU A 1 82 ? -2.805 -16.737 -9.147 1.00 90.19 82 LEU A C 1
ATOM 623 O O . LEU A 1 82 ? -3.209 -16.315 -8.069 1.00 90.19 82 LEU A O 1
ATOM 627 N N . ARG A 1 83 ? -3.455 -17.706 -9.806 1.00 91.56 83 ARG A N 1
ATOM 628 C CA . ARG A 1 83 ? -4.674 -18.342 -9.274 1.00 91.56 83 ARG A CA 1
ATOM 629 C C . ARG A 1 83 ? -4.434 -19.005 -7.914 1.00 91.56 83 ARG A C 1
ATOM 631 O O . ARG A 1 83 ? -5.333 -18.978 -7.079 1.00 91.56 83 ARG A O 1
ATOM 638 N N . ARG A 1 84 ? -3.258 -19.601 -7.684 1.00 91.25 84 ARG A N 1
ATOM 639 C CA . ARG A 1 84 ? -2.888 -20.177 -6.381 1.00 91.25 84 ARG A CA 1
ATOM 640 C C . ARG A 1 84 ? -2.727 -19.081 -5.330 1.00 91.25 84 ARG A C 1
ATOM 642 O O . ARG A 1 84 ? -3.417 -19.133 -4.321 1.00 91.25 84 ARG A O 1
ATOM 649 N N . LEU A 1 85 ?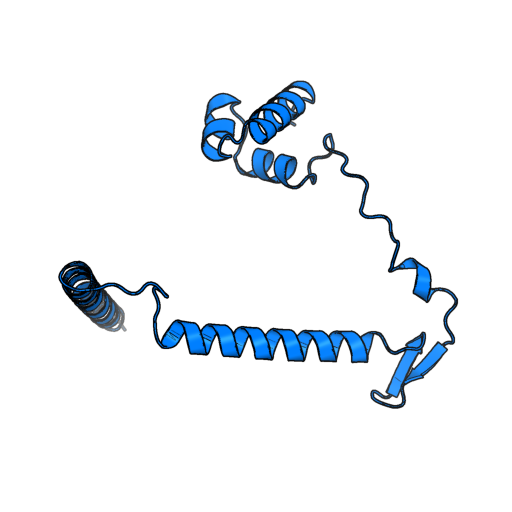 -1.927 -18.055 -5.623 1.00 89.69 85 LEU A N 1
ATOM 650 C CA . LEU A 1 85 ? -1.713 -16.927 -4.711 1.00 89.69 85 LEU A CA 1
ATOM 651 C C . LEU A 1 85 ? -3.024 -16.237 -4.317 1.00 89.69 85 LEU A C 1
ATOM 653 O O . LEU A 1 85 ? -3.241 -15.951 -3.146 1.00 89.69 85 LEU A O 1
ATOM 657 N N . LEU A 1 86 ? -3.928 -16.019 -5.276 1.00 91.38 86 LEU A N 1
ATOM 658 C CA . LEU A 1 86 ? -5.242 -15.434 -5.004 1.00 91.38 86 LEU A CA 1
ATOM 659 C C . LEU A 1 86 ? -6.095 -16.328 -4.097 1.00 91.38 86 LEU A C 1
ATOM 661 O O . LEU A 1 86 ? -6.762 -15.828 -3.196 1.00 91.38 86 LEU A O 1
ATOM 665 N N . LYS A 1 87 ? -6.078 -17.651 -4.303 1.00 90.12 87 LYS A N 1
ATOM 666 C CA . LYS A 1 87 ? -6.791 -18.588 -3.421 1.00 90.12 87 LYS A CA 1
ATOM 667 C C . LYS A 1 87 ? -6.227 -18.568 -2.001 1.00 90.12 87 LYS A C 1
ATOM 669 O O . LYS A 1 87 ? -7.011 -18.607 -1.054 1.00 90.12 87 LYS A O 1
ATOM 674 N N . ASP A 1 88 ? -4.909 -18.497 -1.858 1.00 89.88 88 ASP A N 1
ATOM 675 C CA . ASP A 1 88 ? -4.242 -18.469 -0.555 1.00 89.88 88 ASP A CA 1
ATOM 676 C C . ASP A 1 88 ? -4.518 -17.150 0.187 1.00 89.88 88 ASP A C 1
ATOM 678 O O . ASP A 1 88 ? -4.891 -17.177 1.360 1.00 89.88 88 ASP A O 1
ATOM 682 N N . ASP A 1 89 ? -4.464 -16.008 -0.510 1.00 88.81 89 ASP A N 1
ATOM 683 C CA . ASP A 1 89 ? -4.824 -14.694 0.046 1.00 88.81 89 ASP A CA 1
ATOM 684 C C . ASP A 1 89 ? -6.287 -14.654 0.511 1.00 88.81 89 ASP A C 1
ATOM 686 O O . ASP A 1 89 ? -6.584 -14.213 1.622 1.00 88.81 89 ASP A O 1
ATOM 690 N N . LEU A 1 90 ? -7.217 -15.185 -0.291 1.00 87.94 90 LEU A N 1
ATOM 691 C CA . LEU A 1 90 ? -8.627 -15.277 0.095 1.00 87.94 90 LEU A CA 1
ATOM 692 C C . LEU A 1 90 ? -8.833 -16.173 1.324 1.00 87.94 90 LEU A C 1
ATOM 694 O O . LEU A 1 90 ? -9.618 -15.824 2.209 1.00 87.94 90 LEU A O 1
ATOM 698 N N . ARG A 1 91 ? -8.120 -17.305 1.416 1.00 86.69 91 ARG A N 1
ATOM 699 C CA . ARG A 1 91 ? -8.152 -18.176 2.604 1.00 86.69 91 ARG A CA 1
ATOM 700 C C . ARG A 1 91 ? -7.647 -17.439 3.840 1.00 86.69 91 ARG A C 1
ATOM 702 O O . ARG A 1 91 ? -8.320 -17.467 4.869 1.00 86.69 91 ARG A O 1
ATOM 709 N N . GLN A 1 92 ? -6.519 -16.742 3.728 1.00 84.69 92 GLN A N 1
ATOM 710 C CA . GLN A 1 92 ? -5.935 -15.994 4.837 1.00 84.69 92 GLN A CA 1
ATOM 711 C C . GLN A 1 92 ? -6.836 -14.832 5.276 1.00 84.69 92 GLN A C 1
ATOM 713 O O . GLN A 1 92 ? -7.060 -14.641 6.471 1.00 84.69 92 GLN A O 1
ATOM 718 N N . LYS A 1 93 ? -7.421 -14.088 4.331 1.00 82.88 93 LYS A N 1
ATOM 719 C CA . LYS A 1 93 ? -8.412 -13.042 4.625 1.00 82.88 93 LYS A CA 1
ATOM 720 C C . LYS A 1 93 ? -9.623 -13.606 5.354 1.00 82.88 93 LYS A C 1
ATOM 722 O O . LYS A 1 93 ? -10.045 -13.024 6.348 1.00 82.88 93 LYS A O 1
ATOM 727 N N . ARG A 1 94 ? -10.153 -14.751 4.912 1.00 84.62 94 ARG A N 1
ATOM 728 C CA . ARG A 1 94 ? -11.284 -15.404 5.583 1.00 84.62 94 ARG A CA 1
ATOM 729 C C . ARG A 1 94 ? -10.936 -15.805 7.014 1.00 84.62 94 ARG A C 1
ATOM 731 O O . ARG A 1 94 ? -11.731 -15.545 7.907 1.00 84.62 94 ARG A O 1
ATOM 738 N N . GLN A 1 95 ? -9.754 -16.379 7.236 1.00 81.00 95 GLN A N 1
ATOM 739 C CA . GLN A 1 95 ? -9.276 -16.721 8.579 1.00 81.00 95 GLN A CA 1
ATOM 740 C C . GLN A 1 95 ? -9.149 -15.482 9.472 1.00 81.00 95 GLN A C 1
ATOM 742 O O . GLN A 1 95 ? -9.620 -15.508 10.601 1.00 81.00 95 GLN A O 1
ATOM 747 N N . ARG A 1 96 ? -8.597 -14.376 8.954 1.00 77.81 96 ARG A N 1
ATOM 748 C CA . ARG A 1 96 ? -8.496 -13.105 9.694 1.00 77.81 96 ARG A CA 1
ATOM 749 C C . ARG A 1 96 ? -9.858 -12.507 10.041 1.00 77.81 96 ARG A C 1
ATOM 751 O O . ARG A 1 96 ? -10.031 -11.984 11.132 1.00 77.81 96 ARG A O 1
ATOM 758 N N . LEU A 1 97 ? -10.821 -12.569 9.122 1.00 75.44 97 LEU A N 1
ATOM 759 C CA . LEU A 1 97 ? -12.187 -12.104 9.382 1.00 75.44 97 LEU A CA 1
ATOM 760 C C . LEU A 1 97 ? -12.877 -12.972 10.437 1.00 75.44 97 LEU A C 1
ATOM 762 O O . LEU A 1 97 ? -13.551 -12.442 11.312 1.00 75.44 97 LEU A O 1
ATOM 766 N N . GLN A 1 98 ? -12.677 -14.291 10.382 1.00 73.56 98 GLN A N 1
ATOM 767 C CA . GLN A 1 98 ? -13.193 -15.214 11.392 1.00 73.56 98 GLN A CA 1
ATOM 768 C C . GLN A 1 98 ? -12.563 -14.958 12.764 1.00 73.56 98 GLN A C 1
ATOM 770 O O . GLN A 1 98 ? -13.288 -14.901 13.748 1.00 73.56 98 GLN A O 1
ATOM 775 N N . SER A 1 99 ? -11.249 -14.734 12.843 1.00 62.84 99 SER A N 1
ATOM 776 C CA . SER A 1 99 ? -10.589 -14.421 14.115 1.00 62.84 99 SER A CA 1
ATOM 777 C C . SER A 1 99 ? -10.968 -13.038 14.654 1.00 62.84 99 SER A C 1
ATOM 779 O O . SER A 1 99 ? -11.077 -12.865 15.861 1.00 62.84 99 SER A O 1
ATOM 781 N N . ALA A 1 100 ? -11.213 -12.057 13.781 1.00 64.06 100 ALA A N 1
ATOM 782 C CA . ALA A 1 100 ? -11.710 -10.738 14.174 1.00 64.06 100 ALA A CA 1
ATOM 783 C C . ALA A 1 100 ? -13.177 -10.753 14.643 1.00 64.06 100 ALA A C 1
ATOM 785 O O . ALA A 1 100 ? -13.577 -9.879 15.405 1.00 64.06 100 ALA A O 1
ATOM 786 N N . ALA A 1 101 ? -13.982 -11.728 14.208 1.00 63.28 101 ALA A N 1
ATOM 787 C CA . ALA A 1 101 ? -15.364 -11.873 14.665 1.00 63.28 101 ALA A CA 1
ATOM 788 C C . ALA A 1 101 ? -15.458 -12.354 16.124 1.00 63.28 101 ALA A C 1
ATOM 790 O O . ALA A 1 101 ? -16.446 -12.063 16.793 1.00 63.28 101 ALA A O 1
ATOM 791 N N . THR A 1 102 ? -14.443 -13.069 16.617 1.00 60.94 102 THR A N 1
ATOM 792 C CA . THR A 1 102 ? -14.421 -13.616 17.982 1.00 60.94 102 THR A CA 1
ATOM 793 C C . THR A 1 102 ? -14.020 -12.575 19.029 1.00 60.94 102 THR A C 1
ATOM 795 O O . THR A 1 102 ? -14.486 -12.643 20.162 1.00 60.94 102 THR A O 1
ATOM 798 N N . ASP A 1 103 ? -13.196 -11.592 18.657 1.00 62.88 103 ASP A N 1
ATOM 799 C CA . ASP A 1 103 ? -12.853 -10.445 19.500 1.00 62.88 103 ASP A CA 1
ATOM 800 C C . ASP A 1 103 ? -12.498 -9.232 18.612 1.00 62.88 103 ASP A C 1
ATOM 802 O O . ASP A 1 103 ? -11.406 -9.185 18.032 1.00 62.88 103 ASP A O 1
ATOM 806 N N . PRO A 1 104 ? -13.404 -8.248 18.467 1.00 57.97 104 PRO A N 1
ATOM 807 C CA . PRO A 1 104 ? -13.208 -7.112 17.572 1.00 57.97 104 PRO A CA 1
ATOM 808 C C . PRO A 1 104 ? -12.120 -6.139 18.038 1.00 57.97 104 PRO A C 1
ATOM 810 O O . PRO A 1 104 ? -11.720 -5.279 17.251 1.00 57.97 104 PRO A O 1
ATOM 813 N N . LEU A 1 105 ? -11.650 -6.233 19.288 1.00 61.62 105 LEU A N 1
ATOM 814 C CA . LEU A 1 105 ? -10.593 -5.361 19.795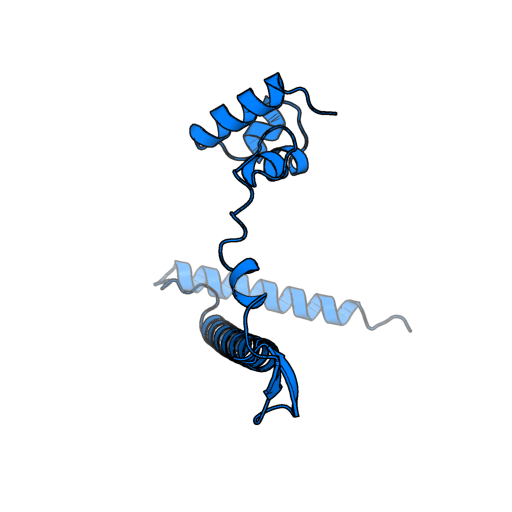 1.00 61.62 105 LEU A CA 1
ATOM 815 C C . LEU A 1 105 ? -9.225 -6.034 19.848 1.00 61.62 105 LEU A C 1
ATOM 817 O O . LEU A 1 105 ? -8.238 -5.305 19.840 1.00 61.62 105 LEU A O 1
ATOM 821 N N . GLN A 1 106 ? -9.148 -7.372 19.847 1.00 58.75 106 GLN A N 1
ATOM 822 C CA . GLN A 1 106 ? -7.890 -8.135 19.970 1.00 58.75 106 GLN A CA 1
ATOM 823 C C . GLN A 1 106 ? -6.979 -7.608 21.101 1.00 58.75 106 GLN A C 1
ATOM 825 O O . GLN A 1 106 ? -5.753 -7.687 21.027 1.00 58.75 106 GLN A O 1
ATOM 830 N N . ILE A 1 107 ? -7.588 -7.026 22.136 1.00 66.31 107 ILE A N 1
ATOM 831 C CA . ILE A 1 107 ? -6.953 -6.441 23.314 1.00 66.31 107 ILE A CA 1
ATOM 832 C C . ILE A 1 107 ? -7.695 -7.045 24.499 1.00 66.31 107 ILE A C 1
ATOM 834 O O . ILE A 1 107 ? -8.919 -6.936 24.576 1.00 66.31 107 ILE A O 1
ATOM 838 N N . GLU A 1 108 ? -6.966 -7.648 25.438 1.00 61.91 108 GLU A N 1
ATOM 839 C CA . GLU A 1 108 ? -7.556 -8.116 26.691 1.00 61.91 108 GLU A CA 1
ATOM 840 C C . GLU A 1 108 ? -8.017 -6.919 27.535 1.00 61.91 108 GLU A C 1
ATOM 842 O O . GLU A 1 108 ? -7.278 -6.397 28.370 1.00 61.91 108 GLU A O 1
ATOM 847 N N . LEU A 1 109 ? -9.258 -6.471 27.340 1.00 66.81 109 LEU A N 1
ATOM 848 C CA . LEU A 1 109 ? -9.891 -5.551 28.279 1.00 66.81 109 LEU A CA 1
ATOM 849 C C . LEU A 1 109 ? -10.250 -6.332 29.541 1.00 66.81 109 LEU A C 1
ATOM 851 O O . LEU A 1 109 ? -11.044 -7.275 29.504 1.00 66.81 109 LEU A O 1
ATOM 855 N N . ARG A 1 110 ? -9.646 -5.950 30.667 1.00 73.38 110 ARG A N 1
ATOM 856 C CA . ARG A 1 110 ? -9.894 -6.552 31.982 1.00 73.38 110 ARG A CA 1
ATOM 857 C C . ARG A 1 110 ? -10.677 -5.584 32.871 1.00 73.38 110 ARG A C 1
ATOM 859 O O . ARG A 1 110 ? -10.508 -4.371 32.784 1.00 73.38 110 ARG A O 1
ATOM 866 N N . GLY A 1 111 ? -11.524 -6.138 33.738 1.00 76.44 111 GLY A N 1
ATOM 867 C CA . GLY A 1 111 ? -12.259 -5.386 34.758 1.00 76.44 111 GLY A CA 1
ATOM 868 C C . GLY A 1 111 ? -13.148 -4.273 34.191 1.00 76.44 111 GLY A C 1
ATOM 869 O O . GLY A 1 111 ? -13.917 -4.482 33.254 1.00 76.44 111 GLY A O 1
ATOM 870 N N . HIS A 1 112 ? -13.018 -3.077 34.763 1.00 76.69 112 HIS A N 1
ATOM 871 C CA . HIS A 1 112 ? -13.902 -1.933 34.527 1.00 76.69 112 HIS A CA 1
ATOM 872 C C . HIS A 1 112 ? -13.940 -1.450 33.060 1.00 76.69 112 HIS A C 1
ATOM 874 O O . HIS A 1 112 ? -14.978 -0.994 32.572 1.00 76.69 112 HIS A O 1
ATOM 880 N N . ASP A 1 113 ? -12.839 -1.585 32.313 1.00 75.75 113 ASP A N 1
ATOM 881 C CA . ASP A 1 113 ? -12.796 -1.162 30.907 1.00 75.75 113 ASP A CA 1
ATOM 882 C C . ASP A 1 113 ? -13.599 -2.091 29.989 1.00 75.75 113 ASP A C 1
ATOM 884 O O . ASP A 1 113 ? -14.202 -1.634 29.011 1.00 75.75 113 ASP A O 1
ATOM 888 N N . ARG A 1 114 ? -13.682 -3.381 30.340 1.00 79.19 114 ARG A N 1
ATOM 889 C CA . ARG A 1 114 ? -14.510 -4.359 29.628 1.00 79.19 114 ARG A CA 1
ATOM 890 C C . ARG A 1 114 ? -15.993 -4.064 29.814 1.00 79.19 114 ARG A C 1
ATOM 892 O O . ARG A 1 114 ? -16.719 -3.960 28.830 1.00 79.19 114 ARG A O 1
ATOM 899 N N . GLU A 1 115 ? -16.418 -3.825 31.052 1.00 80.00 115 GLU A N 1
ATOM 900 C CA . GLU A 1 115 ? -17.807 -3.465 31.369 1.00 80.00 115 GLU A CA 1
ATOM 901 C C . GLU A 1 115 ? -18.237 -2.179 30.651 1.00 80.00 115 GLU A C 1
ATOM 903 O O . GLU A 1 115 ? -19.349 -2.070 30.120 1.00 80.00 115 GLU A O 1
ATOM 908 N N . ARG A 1 116 ? -17.338 -1.188 30.591 1.00 82.69 116 ARG A N 1
ATOM 909 C CA . ARG A 1 116 ? -17.574 0.056 29.854 1.00 82.69 116 ARG A CA 1
ATOM 910 C C . ARG A 1 116 ? -17.718 -0.199 28.354 1.00 82.69 116 ARG A C 1
ATOM 912 O O . ARG A 1 116 ? -18.617 0.376 27.731 1.00 82.69 116 ARG A O 1
ATOM 919 N N . TYR A 1 117 ? -16.859 -1.037 27.771 1.00 81.50 117 TYR A N 1
ATOM 920 C CA . TYR A 1 117 ? -16.929 -1.390 26.354 1.00 81.50 117 TYR A CA 1
ATOM 921 C C . TYR A 1 117 ? -18.236 -2.111 26.013 1.00 81.50 117 TYR A C 1
ATOM 923 O O . TYR A 1 117 ? -18.944 -1.680 25.102 1.00 81.50 117 TYR A O 1
ATOM 931 N N . GLU A 1 118 ? -18.600 -3.137 26.783 1.00 83.75 118 GLU A N 1
ATOM 932 C CA . GLU A 1 118 ? -19.828 -3.918 26.593 1.00 83.75 118 GLU A CA 1
ATOM 933 C C . GLU A 1 118 ? -21.075 -3.020 26.662 1.00 83.75 118 GLU A C 1
ATOM 935 O O . GLU A 1 118 ? -21.950 -3.091 25.794 1.00 83.75 118 GLU A O 1
ATOM 940 N N . ARG A 1 119 ? -21.112 -2.069 27.608 1.00 84.19 119 ARG A N 1
ATOM 941 C CA . ARG A 1 119 ? -22.204 -1.089 27.743 1.00 84.19 119 ARG A CA 1
ATOM 942 C C . ARG A 1 119 ? -22.325 -0.161 26.530 1.00 84.19 119 ARG A C 1
ATOM 944 O O . ARG A 1 119 ? -23.428 0.091 26.039 1.00 84.19 119 ARG A O 1
ATOM 951 N N . ILE A 1 120 ? -21.203 0.355 26.020 1.00 83.88 120 ILE A N 1
ATOM 952 C CA . ILE A 1 120 ? -21.189 1.211 24.820 1.00 83.88 120 ILE A CA 1
ATOM 953 C C . ILE A 1 120 ? -21.582 0.402 23.578 1.00 83.88 120 ILE A C 1
ATOM 955 O O . ILE A 1 120 ? -22.336 0.901 22.736 1.00 83.88 120 ILE A O 1
ATOM 959 N N . HIS A 1 121 ? -21.085 -0.830 23.464 1.00 80.25 121 HIS A N 1
ATOM 960 C CA . HIS A 1 121 ? -21.383 -1.736 22.364 1.00 80.25 121 HIS A CA 1
ATOM 961 C C . HIS A 1 121 ? -22.880 -2.065 22.312 1.00 80.25 121 HIS A C 1
ATOM 963 O O . HIS A 1 121 ? -23.509 -1.841 21.277 1.00 80.25 121 HIS A O 1
ATOM 969 N N . ALA A 1 122 ? -23.483 -2.468 23.436 1.00 81.88 122 ALA A N 1
ATOM 970 C CA . ALA A 1 122 ? -24.921 -2.728 23.541 1.00 81.88 122 ALA A CA 1
ATOM 971 C C . ALA A 1 122 ? -25.756 -1.510 23.111 1.00 81.88 122 ALA A C 1
ATOM 973 O O . ALA A 1 122 ? -26.677 -1.632 22.299 1.00 81.88 122 ALA A O 1
ATOM 974 N N . ARG A 1 123 ? -25.374 -0.303 23.559 1.00 83.38 123 ARG A N 1
ATOM 975 C CA . ARG A 1 123 ? -26.044 0.945 23.160 1.00 83.38 123 ARG A CA 1
ATOM 976 C C . ARG A 1 123 ? -25.964 1.192 21.653 1.00 83.38 123 ARG A C 1
ATOM 978 O O . ARG A 1 123 ? -26.943 1.634 21.052 1.00 83.38 123 ARG A O 1
ATOM 985 N N . LYS A 1 124 ? -24.811 0.925 21.032 1.00 75.94 124 LYS A N 1
ATOM 986 C CA . LYS A 1 124 ? -24.624 1.083 19.582 1.00 75.94 124 LYS A CA 1
ATOM 987 C C . LYS A 1 124 ? -25.423 0.052 18.793 1.00 75.94 124 LYS A C 1
ATOM 989 O O . LYS A 1 124 ? -26.094 0.450 17.846 1.00 75.94 124 LYS A O 1
ATOM 994 N N . VAL A 1 125 ? -25.393 -1.224 19.181 1.00 77.00 125 VAL A N 1
ATOM 995 C CA . VAL A 1 125 ? -26.175 -2.290 18.529 1.00 77.00 125 VAL A CA 1
ATOM 996 C C . VAL A 1 125 ? -27.660 -1.944 18.567 1.00 77.00 125 VAL A C 1
ATOM 998 O O . VAL A 1 125 ? -28.295 -1.884 17.517 1.00 77.00 125 VAL A O 1
ATOM 1001 N N . HIS A 1 126 ? -28.178 -1.575 19.741 1.00 72.69 126 HIS A N 1
ATOM 1002 C CA . HIS A 1 126 ? -29.565 -1.146 19.904 1.00 72.69 126 HIS A CA 1
ATOM 1003 C C . HIS A 1 126 ? -29.889 0.077 19.026 1.00 72.69 126 HIS A C 1
ATOM 1005 O O . HIS A 1 126 ? -30.834 0.054 18.243 1.00 72.69 126 HIS A O 1
ATOM 1011 N N . ALA A 1 127 ? -29.053 1.122 19.040 1.00 71.50 127 ALA A N 1
ATOM 1012 C CA . ALA A 1 127 ? -29.237 2.304 18.188 1.00 71.50 127 ALA A CA 1
ATOM 1013 C C . ALA A 1 127 ? -29.116 2.024 16.676 1.00 71.50 127 ALA A C 1
ATOM 1015 O O . ALA A 1 127 ? -29.563 2.833 15.859 1.00 71.50 127 ALA A O 1
ATOM 1016 N N . THR A 1 128 ? -28.468 0.926 16.287 1.00 69.62 128 THR A N 1
ATOM 1017 C CA . THR A 1 128 ? -28.343 0.496 14.888 1.00 69.62 128 THR A CA 1
ATOM 1018 C C . THR A 1 128 ? -29.582 -0.296 14.474 1.00 69.62 128 THR A C 1
ATOM 1020 O O . THR A 1 128 ? -30.163 -0.007 13.432 1.00 69.62 128 THR A O 1
ATOM 1023 N N . MET A 1 129 ? -30.070 -1.193 15.338 1.00 62.94 129 MET A N 1
ATOM 1024 C CA . MET A 1 129 ? -31.332 -1.919 15.144 1.00 62.94 129 MET A CA 1
ATOM 1025 C C . MET A 1 129 ? -32.537 -0.967 15.054 1.00 62.94 129 MET A C 1
ATOM 1027 O O . MET A 1 129 ? -33.330 -1.068 14.120 1.00 62.94 129 MET A O 1
ATOM 1031 N N . HIS A 1 130 ? -32.610 0.047 15.924 1.00 59.44 130 HIS A N 1
ATOM 1032 C CA . HIS A 1 130 ? -33.653 1.088 15.873 1.00 59.44 130 HIS A CA 1
ATOM 1033 C C . HIS A 1 130 ? -33.571 1.994 14.637 1.00 59.44 130 HIS A C 1
ATOM 1035 O O . HIS A 1 130 ? -34.577 2.562 14.216 1.00 59.44 130 HIS A O 1
ATOM 1041 N N . ARG A 1 131 ? -32.387 2.132 14.025 1.00 56.66 131 ARG A N 1
ATOM 1042 C CA . ARG A 1 131 ? -32.218 2.864 12.759 1.00 56.66 131 ARG A CA 1
ATOM 1043 C C . ARG A 1 131 ? -32.663 2.063 11.535 1.00 56.66 131 ARG A C 1
ATOM 1045 O O . ARG A 1 131 ? -33.093 2.683 10.569 1.00 56.66 131 ARG A O 1
ATOM 1052 N N . CYS A 1 132 ? -32.605 0.731 11.580 1.00 51.47 132 CYS A N 1
ATOM 1053 C CA . CYS A 1 132 ? -33.182 -0.121 10.535 1.00 51.47 132 CYS A CA 1
ATOM 1054 C C . CYS A 1 132 ? -34.715 -0.084 10.554 1.00 51.47 132 CYS A C 1
ATOM 1056 O O . CYS A 1 132 ? -35.333 -0.007 9.500 1.00 51.47 132 CYS A O 1
ATOM 1058 N N . HIS A 1 133 ? -35.330 -0.064 11.740 1.00 50.16 133 HIS A N 1
ATOM 1059 C CA . HIS A 1 133 ? -36.792 -0.088 11.863 1.00 50.16 133 HIS A CA 1
ATOM 1060 C C . HIS A 1 133 ? -37.481 1.197 11.366 1.00 50.16 133 HIS A C 1
ATOM 1062 O O . HIS A 1 133 ? -38.630 1.158 10.951 1.00 50.16 133 HIS A O 1
ATOM 1068 N N . ARG A 1 134 ? -36.770 2.333 11.337 1.00 46.66 134 ARG A N 1
ATOM 1069 C CA . ARG A 1 134 ? -37.292 3.615 10.826 1.00 46.66 134 ARG A CA 1
ATOM 1070 C C . ARG A 1 134 ? -37.136 3.837 9.315 1.00 46.66 134 ARG A C 1
ATOM 1072 O O . ARG A 1 134 ? -37.580 4.867 8.830 1.00 46.66 134 ARG A O 1
ATOM 1079 N N . ARG A 1 135 ? -36.491 2.928 8.573 1.00 44.78 135 ARG A N 1
ATOM 1080 C CA . ARG A 1 135 ? -36.288 3.051 7.111 1.00 44.78 135 ARG A CA 1
ATOM 1081 C C . ARG A 1 135 ? -37.178 2.132 6.264 1.00 44.78 135 ARG A C 1
ATOM 1083 O O . ARG A 1 135 ? -36.986 2.096 5.058 1.00 44.78 135 ARG A O 1
ATOM 1090 N N . GLY A 1 136 ? -38.104 1.388 6.869 1.00 43.38 136 GLY A N 1
ATOM 1091 C CA . GLY A 1 136 ? -38.973 0.430 6.169 1.00 43.38 136 GLY A CA 1
ATOM 1092 C C . GLY A 1 136 ? -40.467 0.703 6.340 1.00 43.38 136 GLY A C 1
ATOM 1093 O O . GLY A 1 136 ? -41.225 -0.252 6.443 1.00 43.38 136 GLY A O 1
ATOM 1094 N N . GLY A 1 137 ? -40.872 1.971 6.464 1.00 43.62 137 GLY A N 1
ATOM 1095 C CA . GLY A 1 137 ? -42.255 2.365 6.757 1.00 43.62 137 GLY A CA 1
ATOM 1096 C C . GLY A 1 137 ? -42.734 3.581 5.967 1.00 43.62 137 GLY A C 1
ATOM 1097 O O . GLY A 1 137 ? -43.407 4.418 6.546 1.00 43.62 137 GLY A O 1
ATOM 1098 N N . ASP A 1 138 ? -42.346 3.673 4.696 1.00 45.88 138 ASP A N 1
ATOM 1099 C CA . ASP A 1 138 ? -42.959 4.534 3.678 1.00 45.88 138 ASP A CA 1
ATOM 1100 C C . ASP A 1 138 ? -42.761 3.828 2.326 1.00 45.88 138 ASP A C 1
ATOM 1102 O O . ASP A 1 138 ? -41.760 4.068 1.656 1.00 45.88 138 ASP A O 1
ATOM 1106 N N . GLU A 1 139 ? -43.635 2.858 2.032 1.00 38.22 139 GLU A N 1
ATOM 1107 C CA . GLU A 1 139 ? -44.131 2.429 0.703 1.00 38.22 139 GLU A CA 1
ATOM 1108 C C . GLU A 1 139 ? -45.068 1.219 0.852 1.00 38.22 139 GLU A C 1
ATOM 1110 O O . GLU A 1 139 ? -44.647 0.194 1.439 1.00 38.22 139 GLU A O 1
#

Secondary structure (DSSP, 8-state):
---HHHHHHHHHHHHTT--HHHHHHHHT--HHHHHHHHTT-STTS-PPP---TTTGGGSSSPEEE-TTT--EEETTTHHHHHHHHHHHHHHHHHHHHHHHHH-SS-S---THHHHHHHHHHHHHHHHHHHHHHTTS---